Protein AF-A0A821EC62-F1 (afdb_monomer_lite)

Organism: NCBI:txid392030

Secondary structure (DSSP, 8-state):
-----GGGSS-SSTT----SS-EEEEEEEEEEETTEEEEEEEEEEE-HHHHHHHTTT--

Foldseek 3Di:
DDPCPVQVQAAPPPPGGDRPQKDKDWDWDWDADPNDIDTDTDIGIHHPVVVVVVPPPPD

Sequence (59 aa):
RFLYVLGQFICGEKRCDEKEHLRSWEVLFGYVEHGKKRDALVKLRLCPSCTKKLHFGHK

Structure (mmCIF, N/CA/C/O backbone):
data_AF-A0A821EC62-F1
#
_entry.id   AF-A0A821EC62-F1
#
loop_
_atom_site.group_PDB
_atom_site.id
_atom_site.type_symbol
_atom_site.label_atom_id
_atom_site.label_alt_id
_atom_site.label_comp_id
_atom_site.label_asym_id
_atom_site.label_entity_id
_atom_site.label_seq_id
_atom_site.pdbx_PDB_ins_code
_atom_site.Cartn_x
_atom_site.Cartn_y
_atom_site.Cartn_z
_atom_site.occupancy
_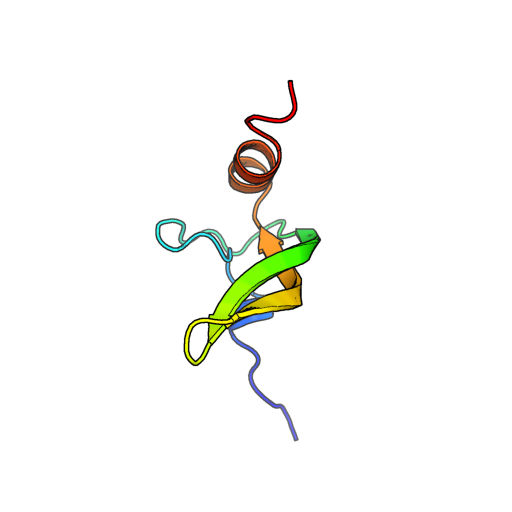atom_site.B_iso_or_equiv
_atom_site.auth_seq_id
_atom_site.auth_comp_id
_atom_site.auth_asym_id
_atom_site.auth_atom_id
_atom_site.pdbx_PDB_model_num
ATOM 1 N N . ARG A 1 1 ? 5.556 -24.908 -2.914 1.00 44.03 1 ARG A N 1
ATOM 2 C CA . ARG A 1 1 ? 4.237 -24.290 -2.625 1.00 44.03 1 ARG A CA 1
ATOM 3 C C . ARG A 1 1 ? 4.335 -22.794 -2.928 1.00 44.03 1 ARG A C 1
ATOM 5 O O . ARG A 1 1 ? 4.591 -22.011 -2.028 1.00 44.03 1 ARG A O 1
ATOM 12 N N . PHE A 1 2 ? 4.247 -22.412 -4.205 1.00 49.12 2 PHE A N 1
ATOM 13 C CA . PHE A 1 2 ? 4.332 -21.011 -4.631 1.00 49.12 2 PHE A CA 1
ATO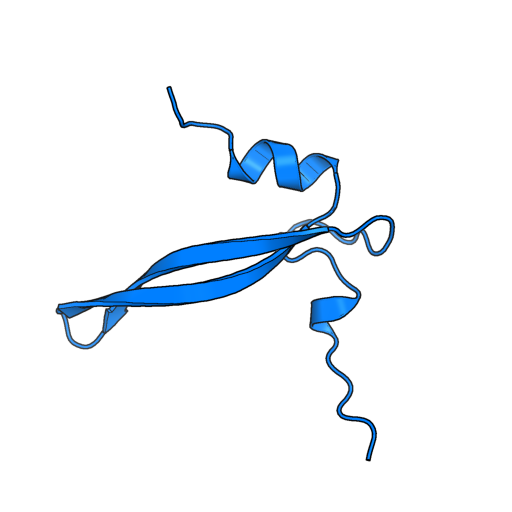M 14 C C . PHE A 1 2 ? 2.949 -20.369 -4.488 1.00 49.12 2 PHE A C 1
ATOM 16 O O . PHE A 1 2 ? 2.072 -20.581 -5.319 1.00 49.12 2 PHE A O 1
ATOM 23 N N . LEU A 1 3 ? 2.736 -19.633 -3.397 1.00 55.84 3 LEU A N 1
ATOM 24 C CA . LEU A 1 3 ? 1.619 -18.696 -3.296 1.00 55.84 3 LEU A CA 1
ATOM 25 C C . LEU A 1 3 ? 1.922 -17.550 -4.266 1.00 55.84 3 LEU A C 1
ATOM 27 O O . LEU A 1 3 ? 2.865 -16.787 -4.063 1.00 55.84 3 LEU A O 1
ATOM 31 N N . TYR A 1 4 ? 1.168 -17.475 -5.356 1.00 55.62 4 TYR A N 1
ATOM 32 C CA . TYR A 1 4 ? 1.264 -16.421 -6.359 1.00 55.62 4 TYR A CA 1
ATOM 33 C C . TYR A 1 4 ? 0.767 -15.102 -5.745 1.00 55.62 4 TYR A C 1
ATOM 35 O O . TYR A 1 4 ? -0.403 -14.743 -5.818 1.00 55.62 4 TYR A O 1
ATOM 43 N N . VAL A 1 5 ? 1.650 -14.361 -5.079 1.00 67.88 5 VAL A N 1
ATOM 44 C CA . VAL A 1 5 ? 1.308 -13.024 -4.581 1.00 67.88 5 VAL A CA 1
ATOM 45 C C . VAL A 1 5 ? 1.403 -12.053 -5.753 1.00 67.88 5 VAL A C 1
ATOM 47 O O . VAL A 1 5 ? 2.483 -11.566 -6.073 1.00 67.88 5 VAL A O 1
ATOM 50 N N . LEU A 1 6 ? 0.278 -11.784 -6.419 1.00 75.88 6 LEU A N 1
ATOM 51 C CA . LEU A 1 6 ? 0.231 -10.885 -7.580 1.00 75.88 6 LEU A CA 1
ATOM 52 C C . LEU A 1 6 ? 0.615 -9.443 -7.200 1.00 75.88 6 LEU A C 1
ATOM 54 O O . LEU A 1 6 ? 1.328 -8.767 -7.934 1.00 75.88 6 LEU A O 1
ATOM 58 N N . GLY A 1 7 ? 0.203 -9.005 -6.004 1.00 76.44 7 GLY A N 1
ATOM 59 C CA . GLY A 1 7 ? 0.406 -7.641 -5.506 1.00 76.44 7 GLY A CA 1
ATOM 60 C C . GLY A 1 7 ? 1.868 -7.224 -5.324 1.00 76.44 7 GLY A C 1
ATOM 61 O O . GLY A 1 7 ? 2.155 -6.033 -5.271 1.00 76.44 7 GLY A O 1
ATOM 62 N N . GLN A 1 8 ? 2.812 -8.170 -5.248 1.00 81.31 8 GLN A N 1
ATOM 63 C CA . GLN A 1 8 ? 4.234 -7.829 -5.112 1.00 81.31 8 GLN A CA 1
ATOM 64 C C . GLN A 1 8 ? 4.872 -7.377 -6.441 1.00 81.31 8 GLN A C 1
ATOM 66 O O . GLN A 1 8 ? 5.900 -6.694 -6.426 1.00 81.31 8 GLN A O 1
ATOM 71 N N . PHE A 1 9 ? 4.252 -7.743 -7.570 1.00 89.50 9 PHE A N 1
ATOM 72 C CA . PHE A 1 9 ? 4.760 -7.530 -8.931 1.00 89.50 9 PHE A CA 1
ATOM 73 C C . PHE A 1 9 ? 4.000 -6.452 -9.711 1.00 89.50 9 PHE A C 1
ATOM 75 O O . PHE A 1 9 ? 4.298 -6.225 -10.878 1.00 89.50 9 PHE A O 1
ATOM 82 N N . ILE A 1 10 ? 3.015 -5.800 -9.094 1.00 93.31 10 ILE A N 1
ATOM 83 C CA . ILE A 1 10 ? 2.232 -4.730 -9.719 1.00 93.31 10 ILE A CA 1
ATOM 84 C C . ILE A 1 10 ? 2.249 -3.485 -8.838 1.00 93.31 10 ILE A C 1
ATOM 86 O O . ILE A 1 10 ? 2.363 -3.573 -7.611 1.00 93.31 10 ILE A O 1
ATOM 90 N N . CYS A 1 11 ? 2.131 -2.315 -9.458 1.00 95.06 11 CYS A N 1
ATOM 91 C CA . CYS A 1 1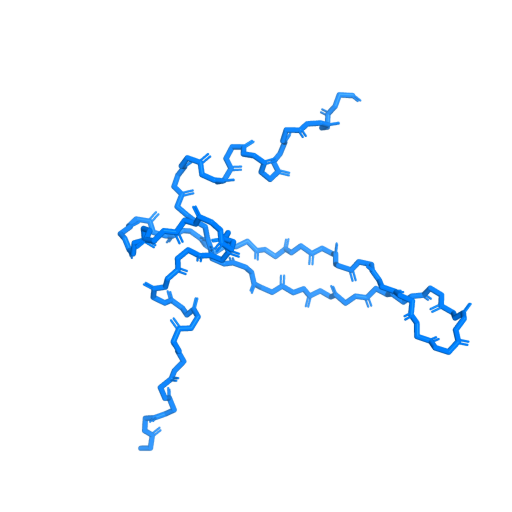1 ? 1.878 -1.083 -8.732 1.00 95.06 11 CYS A CA 1
ATOM 92 C C . CYS A 1 11 ? 0.530 -1.178 -7.994 1.00 95.06 11 CYS A C 1
ATOM 94 O O . CYS A 1 11 ? -0.483 -1.571 -8.561 1.00 95.06 11 CYS A O 1
ATOM 96 N N . GLY A 1 12 ? 0.515 -0.805 -6.717 1.00 92.56 12 GLY A N 1
ATOM 97 C CA . GLY A 1 12 ? -0.675 -0.801 -5.868 1.00 92.56 12 GLY A CA 1
ATOM 98 C C . GLY A 1 12 ? -1.615 0.383 -6.112 1.00 92.56 12 GLY A C 1
ATOM 99 O O . GLY A 1 12 ? -2.679 0.452 -5.501 1.00 92.56 12 GLY A O 1
ATOM 100 N N . GLU A 1 13 ? -1.247 1.320 -6.990 1.00 93.38 13 GLU A N 1
ATOM 101 C CA . GLU A 1 13 ? -2.158 2.357 -7.475 1.00 93.38 13 GLU A CA 1
ATOM 102 C C . GLU A 1 13 ? -3.176 1.730 -8.437 1.00 93.38 13 GLU A C 1
ATOM 104 O O . GLU A 1 13 ? -2.805 1.181 -9.470 1.00 93.38 13 GLU A O 1
ATOM 109 N N . LYS A 1 14 ? -4.473 1.853 -8.128 1.00 90.75 14 LYS A N 1
ATOM 110 C CA . LYS A 1 14 ? -5.560 1.170 -8.854 1.00 90.75 14 LYS A CA 1
ATOM 111 C C . LYS A 1 14 ? -5.632 1.539 -10.338 1.00 90.75 14 LYS A C 1
ATOM 113 O O . LYS A 1 14 ? -6.179 0.771 -11.123 1.00 90.75 14 LYS A O 1
ATOM 118 N N . ARG A 1 15 ? -5.143 2.726 -10.712 1.00 93.38 15 ARG A N 1
ATOM 119 C CA . ARG A 1 15 ? -5.132 3.238 -12.096 1.00 93.38 15 ARG A CA 1
ATOM 120 C C . ARG A 1 15 ? -3.728 3.252 -12.714 1.00 93.38 15 ARG A C 1
ATOM 122 O O . ARG A 1 15 ? -3.449 4.090 -13.566 1.00 93.38 15 ARG A O 1
ATOM 129 N N . CYS A 1 16 ? -2.830 2.388 -12.245 1.00 94.50 16 CYS A N 1
ATOM 130 C CA . CYS A 1 16 ? -1.473 2.248 -12.761 1.00 94.50 16 CYS A CA 1
ATOM 131 C C . CYS A 1 16 ? -1.184 0.773 -13.051 1.00 94.50 16 CYS A C 1
ATOM 133 O O . CYS A 1 16 ? -1.398 -0.085 -12.201 1.00 94.50 16 CYS A O 1
ATOM 135 N N . ASP A 1 17 ? -0.681 0.492 -14.243 1.00 94.06 17 ASP A N 1
ATOM 136 C CA . ASP A 1 17 ? -0.351 -0.842 -14.746 1.00 94.06 17 ASP A CA 1
ATOM 137 C C . ASP A 1 17 ? 1.160 -1.137 -14.736 1.00 94.06 17 ASP A C 1
ATOM 139 O O . ASP A 1 17 ? 1.584 -2.195 -15.200 1.00 94.06 17 ASP A O 1
ATOM 143 N N . GLU A 1 18 ? 1.960 -0.233 -14.159 1.00 94.81 18 GLU A N 1
ATOM 144 C CA . GLU A 1 18 ? 3.411 -0.372 -14.023 1.00 94.81 18 GLU A CA 1
ATOM 145 C C . GLU A 1 18 ? 3.786 -1.582 -13.157 1.00 94.81 18 GLU A C 1
ATOM 147 O O . GLU A 1 18 ? 3.194 -1.831 -12.097 1.00 94.81 18 GLU A O 1
ATOM 152 N N . LYS A 1 19 ? 4.808 -2.313 -13.597 1.00 94.12 19 LYS A N 1
ATOM 153 C CA . LYS A 1 19 ? 5.305 -3.540 -12.951 1.00 94.12 19 LYS A CA 1
ATOM 154 C C . LYS A 1 19 ? 6.790 -3.458 -12.624 1.00 94.12 19 LYS A C 1
ATOM 156 O O . LYS A 1 19 ? 7.273 -4.218 -11.785 1.00 94.12 19 LYS A O 1
ATOM 161 N N . GLU A 1 20 ? 7.492 -2.500 -13.220 1.00 93.00 20 GLU A N 1
ATOM 162 C CA . GLU A 1 20 ? 8.923 -2.318 -13.055 1.00 93.00 20 GLU A CA 1
ATOM 163 C C . GLU A 1 20 ? 9.256 -1.307 -11.952 1.00 93.00 20 GLU A C 1
ATOM 165 O O . GLU A 1 20 ? 8.465 -0.435 -11.574 1.00 93.00 20 GLU A O 1
ATOM 170 N N . HIS A 1 21 ? 10.466 -1.440 -11.403 1.00 93.50 21 HIS A N 1
ATOM 171 C CA . HIS A 1 21 ? 11.040 -0.514 -10.415 1.00 93.50 21 HIS A CA 1
ATOM 172 C C . HIS A 1 21 ? 10.139 -0.222 -9.197 1.00 93.50 21 HIS A C 1
ATOM 174 O O . HIS A 1 21 ? 10.155 0.875 -8.625 1.00 93.50 21 HIS A O 1
ATOM 180 N N . LEU A 1 22 ? 9.347 -1.212 -8.780 1.00 94.50 22 LEU A N 1
ATOM 181 C CA . LEU A 1 22 ? 8.429 -1.089 -7.653 1.00 94.50 22 LEU A CA 1
ATOM 182 C C . LEU A 1 22 ? 9.187 -1.023 -6.323 1.00 94.50 22 LEU A C 1
ATOM 184 O O . LEU A 1 22 ? 10.017 -1.880 -6.013 1.00 94.50 22 LEU A O 1
ATOM 188 N N . ARG A 1 23 ? 8.838 -0.046 -5.486 1.00 93.94 23 ARG A N 1
ATOM 189 C CA . ARG A 1 23 ? 9.337 0.085 -4.111 1.00 93.94 23 ARG A CA 1
ATOM 190 C C . ARG A 1 23 ? 8.265 -0.290 -3.105 1.00 93.94 23 ARG A C 1
ATOM 192 O O . ARG A 1 23 ? 7.083 -0.072 -3.354 1.00 93.94 23 ARG A O 1
ATOM 199 N N . SER A 1 24 ? 8.695 -0.865 -1.984 1.00 93.62 24 SER A N 1
ATOM 200 C CA . SER A 1 24 ? 7.803 -1.239 -0.884 1.00 93.62 24 SER A CA 1
ATOM 201 C C . SER A 1 24 ? 7.743 -0.119 0.149 1.00 93.62 24 SER A C 1
ATOM 203 O O . SER A 1 24 ? 8.782 0.439 0.489 1.00 93.62 24 SER A O 1
ATOM 205 N N . TRP A 1 25 ? 6.551 0.158 0.657 1.00 93.38 25 TRP A N 1
ATOM 206 C CA . TRP A 1 25 ? 6.270 1.152 1.687 1.00 93.38 25 TRP A CA 1
ATOM 207 C C . TRP A 1 25 ? 5.443 0.500 2.783 1.00 93.38 25 TRP A C 1
ATOM 209 O O . TRP A 1 25 ? 4.570 -0.313 2.485 1.00 93.38 25 TRP A O 1
ATOM 219 N N . GLU A 1 26 ? 5.697 0.867 4.029 1.00 93.81 26 GLU A N 1
ATOM 220 C CA . GLU A 1 26 ? 4.821 0.534 5.148 1.00 93.81 26 GLU A CA 1
ATOM 221 C C . GLU A 1 26 ? 4.048 1.792 5.509 1.00 93.81 26 GLU A C 1
ATOM 223 O O . GLU A 1 26 ? 4.641 2.843 5.751 1.00 93.81 26 GLU A O 1
ATOM 228 N N . VAL A 1 27 ? 2.722 1.707 5.461 1.00 92.38 27 VAL A N 1
ATOM 229 C CA . VAL A 1 27 ? 1.846 2.853 5.702 1.00 92.38 27 VAL A CA 1
ATOM 230 C C . VAL A 1 27 ? 0.777 2.479 6.709 1.00 92.38 27 VAL A C 1
ATOM 232 O O . VAL A 1 27 ? 0.268 1.355 6.712 1.00 92.38 27 VAL A O 1
ATOM 235 N N . LEU A 1 28 ? 0.434 3.429 7.573 1.00 94.12 28 LEU A N 1
ATOM 236 C CA . LEU A 1 28 ? -0.695 3.279 8.473 1.00 94.12 28 LEU A CA 1
ATOM 237 C C . LEU A 1 28 ? -1.984 3.516 7.677 1.00 94.12 28 LEU A C 1
ATOM 239 O O . LEU A 1 28 ? -2.213 4.609 7.162 1.00 94.12 28 LEU A O 1
ATOM 243 N N . PHE A 1 29 ? -2.807 2.482 7.542 1.00 93.38 29 PHE A N 1
ATOM 244 C CA . PHE A 1 29 ? -4.085 2.536 6.845 1.00 93.38 29 PHE A CA 1
ATOM 245 C C . PHE A 1 29 ? -5.231 2.613 7.851 1.00 93.38 29 PHE A C 1
ATOM 247 O O . PHE A 1 29 ? -5.558 1.625 8.510 1.00 93.38 29 PHE A O 1
ATOM 254 N N . GLY A 1 30 ? -5.838 3.794 7.947 1.00 95.25 30 GLY A N 1
ATOM 255 C CA . GLY A 1 30 ? -7.041 4.018 8.740 1.00 95.25 30 GLY A CA 1
ATOM 256 C C . GLY A 1 30 ? -8.303 3.561 8.007 1.00 95.25 30 GLY A C 1
ATOM 257 O O . GLY A 1 30 ? -8.503 3.886 6.835 1.00 95.25 30 GLY A O 1
ATOM 258 N N . TYR A 1 31 ? -9.177 2.836 8.697 1.00 95.00 31 TYR A N 1
ATOM 259 C CA . TYR A 1 31 ? -10.472 2.372 8.198 1.00 95.00 31 TYR A CA 1
ATOM 260 C C . TYR A 1 31 ? -11.538 2.418 9.299 1.00 95.00 31 TYR A C 1
ATOM 262 O O . TYR A 1 31 ? -11.241 2.599 10.480 1.00 95.00 31 TYR A O 1
ATOM 270 N N . VAL A 1 32 ? -12.807 2.294 8.908 1.00 97.19 32 VAL A N 1
ATOM 271 C CA . VAL A 1 32 ? -13.931 2.234 9.848 1.00 97.19 32 VAL A CA 1
ATOM 272 C C . VAL A 1 32 ? -14.564 0.858 9.770 1.00 97.19 32 VAL A C 1
ATOM 274 O O . VAL A 1 32 ? -14.995 0.426 8.705 1.00 97.19 32 VAL A O 1
ATOM 277 N N . GLU A 1 33 ? 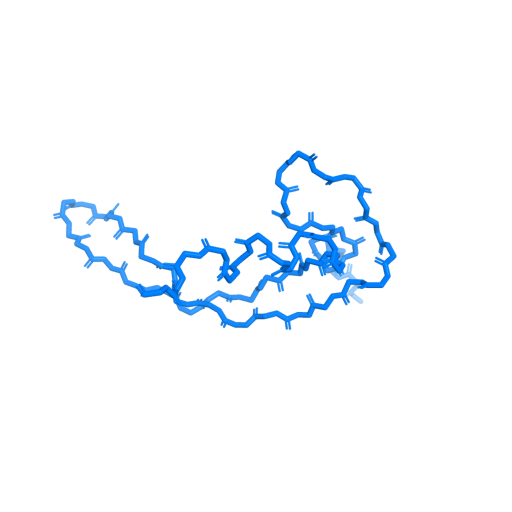-14.652 0.194 10.914 1.00 96.88 33 GLU A N 1
ATOM 278 C CA . GLU A 1 33 ? -15.271 -1.118 11.056 1.00 96.88 33 GLU A CA 1
ATOM 279 C C . GLU A 1 33 ? -16.279 -1.066 12.205 1.00 96.88 33 GLU A C 1
ATOM 281 O O . GLU A 1 33 ? -15.954 -0.634 13.313 1.00 96.88 33 GLU A O 1
ATOM 286 N N . HIS A 1 34 ? -17.533 -1.440 11.932 1.00 96.12 34 HIS A N 1
ATOM 287 C CA . HIS A 1 34 ? -18.641 -1.342 12.894 1.00 96.12 34 HIS A CA 1
ATOM 288 C C . HIS A 1 34 ? -18.754 0.040 13.574 1.00 96.12 34 HIS A C 1
ATOM 290 O O . HIS A 1 34 ? -18.990 0.145 14.776 1.00 96.12 34 HIS A O 1
ATOM 296 N N . GLY A 1 35 ? -18.532 1.117 12.811 1.00 96.44 35 GLY A N 1
ATOM 297 C CA . GLY A 1 35 ? -18.579 2.495 13.317 1.00 96.44 35 GLY A CA 1
ATOM 298 C C . GLY A 1 35 ? -17.370 2.917 14.162 1.00 96.44 35 GLY A C 1
ATOM 299 O O . GLY A 1 35 ? -17.338 4.047 14.646 1.00 96.44 35 GLY A O 1
ATOM 300 N N . LYS A 1 36 ? -16.357 2.058 14.332 1.00 96.81 36 LYS A N 1
ATOM 301 C CA . LYS A 1 36 ? -15.124 2.368 15.067 1.00 96.81 36 LYS A CA 1
ATOM 302 C C . LYS A 1 36 ? -13.970 2.596 14.101 1.00 96.81 36 LYS A C 1
ATOM 304 O O . LYS A 1 36 ? -13.765 1.806 13.183 1.00 96.81 36 LYS A O 1
ATOM 309 N N . LYS A 1 37 ? -13.196 3.658 14.335 1.00 97.06 37 LYS A N 1
ATOM 310 C CA . LYS A 1 37 ? -11.933 3.884 13.623 1.00 97.06 37 LYS A CA 1
ATOM 311 C C . LYS A 1 37 ? -10.907 2.843 14.062 1.00 97.06 37 LYS A C 1
ATOM 313 O O . LYS A 1 37 ? -10.770 2.566 15.256 1.00 97.06 37 LYS A O 1
ATOM 318 N N . ARG A 1 38 ? -10.213 2.271 13.092 1.00 96.69 38 ARG A N 1
ATOM 319 C CA . ARG A 1 38 ? -9.155 1.278 13.250 1.00 96.69 38 ARG A CA 1
ATOM 320 C C . ARG A 1 38 ? -8.011 1.654 12.334 1.00 96.69 38 ARG A C 1
ATOM 322 O O . ARG A 1 38 ? -8.251 2.184 11.257 1.00 96.69 38 ARG A O 1
ATOM 329 N N . ASP A 1 39 ? -6.805 1.294 12.739 1.00 97.00 39 ASP A N 1
ATOM 330 C CA . ASP A 1 39 ? -5.619 1.444 11.915 1.00 97.00 39 ASP A CA 1
ATOM 331 C C . ASP A 1 39 ? -4.973 0.075 11.710 1.00 97.00 39 ASP A C 1
ATOM 333 O O . ASP A 1 39 ? -4.946 -0.760 12.619 1.00 97.00 39 ASP A O 1
ATOM 337 N N . ALA A 1 40 ? -4.459 -0.163 10.510 1.00 96.12 40 ALA A N 1
ATOM 338 C CA . ALA A 1 40 ? -3.659 -1.334 10.188 1.00 96.12 40 ALA A CA 1
ATOM 339 C C . ALA A 1 40 ? -2.372 -0.891 9.495 1.00 96.12 40 ALA A C 1
ATOM 341 O O . ALA A 1 40 ? -2.407 -0.086 8.567 1.00 96.12 40 ALA A O 1
ATOM 342 N N . LEU A 1 41 ? -1.232 -1.436 9.917 1.00 95.62 41 LEU A N 1
ATOM 343 C CA . LEU A 1 41 ? 0.012 -1.257 9.180 1.00 95.62 41 LEU A CA 1
ATOM 344 C C . LEU A 1 41 ? -0.034 -2.147 7.934 1.00 95.62 41 LEU A C 1
ATOM 346 O O . LEU A 1 41 ? -0.111 -3.372 8.048 1.00 95.62 41 LEU A O 1
ATOM 350 N N . VAL A 1 42 ? -0.011 -1.540 6.749 1.00 92.62 42 VAL A N 1
ATOM 351 C CA . VAL A 1 42 ? -0.076 -2.262 5.473 1.00 92.62 42 VAL A CA 1
ATOM 352 C C . VAL A 1 42 ? 1.196 -2.057 4.666 1.00 92.62 42 VAL A C 1
ATOM 354 O O . VAL A 1 42 ? 1.791 -0.979 4.668 1.00 92.62 42 VAL A O 1
ATOM 357 N N . LYS A 1 43 ? 1.595 -3.099 3.932 1.00 92.06 43 LYS A N 1
ATOM 358 C CA . LYS A 1 43 ? 2.728 -3.052 3.008 1.00 92.06 43 LYS A CA 1
ATOM 359 C C . LYS A 1 43 ? 2.230 -2.806 1.587 1.00 92.06 43 LYS A C 1
ATOM 361 O O . LYS A 1 43 ? 1.512 -3.634 1.032 1.00 92.06 43 LYS A O 1
ATOM 366 N N . LEU A 1 44 ? 2.634 -1.689 0.990 1.00 92.00 44 LEU A N 1
ATOM 367 C CA . LEU A 1 44 ? 2.238 -1.258 -0.350 1.00 92.00 44 LEU A CA 1
ATOM 368 C C . LEU A 1 44 ? 3.428 -1.305 -1.313 1.00 92.00 44 LEU A C 1
ATOM 370 O O . LEU A 1 44 ? 4.551 -0.991 -0.931 1.00 92.00 44 LEU A O 1
ATOM 374 N N . ARG A 1 45 ? 3.190 -1.655 -2.579 1.00 94.31 45 ARG A N 1
ATOM 375 C CA . ARG A 1 45 ? 4.184 -1.580 -3.660 1.00 94.31 45 ARG A CA 1
ATOM 376 C C . ARG A 1 45 ? 3.808 -0.462 -4.617 1.00 94.31 45 ARG A C 1
ATOM 378 O O . ARG A 1 45 ? 2.686 -0.454 -5.096 1.00 94.31 45 ARG A O 1
ATOM 385 N N . LEU A 1 46 ? 4.707 0.471 -4.914 1.00 95.25 46 LEU A N 1
ATOM 386 C CA . LEU A 1 46 ? 4.441 1.571 -5.850 1.00 95.25 46 LEU A CA 1
ATOM 387 C C . LEU A 1 46 ? 5.615 1.789 -6.797 1.00 95.25 46 LEU A C 1
ATOM 389 O O . LEU A 1 46 ? 6.775 1.715 -6.388 1.00 95.25 46 LEU A O 1
ATOM 393 N N . CYS A 1 47 ? 5.313 2.139 -8.044 1.00 96.06 47 CYS A N 1
ATOM 394 C CA . CYS A 1 47 ? 6.312 2.624 -8.988 1.00 96.06 47 CYS A CA 1
ATOM 395 C C . CYS A 1 47 ? 6.844 4.016 -8.579 1.00 96.06 47 CYS A C 1
ATOM 397 O O . CYS A 1 47 ? 6.251 4.698 -7.724 1.00 96.06 47 CY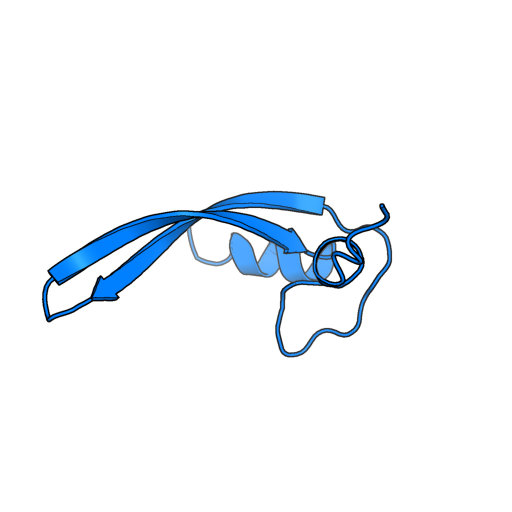S A O 1
ATOM 399 N N . PRO A 1 48 ? 7.955 4.489 -9.174 1.00 94.94 48 PRO A N 1
ATOM 400 C CA . PRO A 1 48 ? 8.563 5.764 -8.799 1.00 94.94 48 PRO A CA 1
ATOM 401 C C . PRO A 1 48 ? 7.636 6.976 -8.966 1.00 94.94 48 PRO A C 1
ATOM 403 O O . PRO A 1 48 ? 7.689 7.894 -8.148 1.00 94.94 48 PRO A O 1
ATOM 406 N N . SER A 1 49 ? 6.768 6.983 -9.983 1.00 94.31 49 SER A N 1
ATOM 407 C CA . SER A 1 49 ? 5.820 8.077 -10.230 1.00 94.31 49 SER A CA 1
ATOM 408 C C . SER A 1 49 ? 4.691 8.108 -9.193 1.00 94.31 49 SER A C 1
ATOM 410 O O . SER A 1 49 ? 4.391 9.169 -8.649 1.00 94.31 49 SER A O 1
ATOM 412 N N . CYS A 1 50 ? 4.114 6.954 -8.843 1.00 95.06 50 CYS A N 1
ATOM 413 C CA . CYS A 1 50 ? 3.046 6.865 -7.841 1.00 95.06 50 CYS A CA 1
ATOM 414 C C . CYS A 1 50 ? 3.561 7.023 -6.404 1.00 95.06 50 CYS A C 1
ATOM 416 O O . CYS A 1 50 ? 2.853 7.560 -5.558 1.00 95.06 50 CYS A O 1
ATOM 418 N N . THR A 1 51 ? 4.824 6.677 -6.136 1.00 94.00 51 THR A N 1
ATOM 419 C CA . THR A 1 51 ? 5.493 6.995 -4.860 1.00 94.00 51 THR A CA 1
ATOM 420 C C . THR A 1 51 ? 5.446 8.496 -4.547 1.00 94.00 51 THR A C 1
ATOM 422 O O . THR A 1 51 ? 5.305 8.890 -3.392 1.00 94.00 51 THR A O 1
ATOM 425 N N . LYS A 1 52 ? 5.556 9.357 -5.568 1.00 92.25 52 LYS A N 1
ATOM 426 C CA . LYS A 1 52 ? 5.472 10.813 -5.375 1.00 92.25 52 LYS A CA 1
ATOM 427 C C . LYS A 1 52 ? 4.077 11.242 -4.917 1.00 92.25 52 LYS A C 1
ATOM 429 O O . LYS A 1 52 ? 3.974 12.159 -4.115 1.00 92.25 52 LYS A O 1
ATOM 434 N N . LYS A 1 53 ? 3.025 10.557 -5.388 1.00 90.88 53 LYS A N 1
ATOM 435 C CA . LYS A 1 53 ? 1.632 10.809 -4.985 1.00 90.88 53 LYS A CA 1
ATOM 436 C C . LYS A 1 53 ? 1.388 10.439 -3.525 1.00 90.88 53 LYS A C 1
ATOM 438 O O . LYS A 1 53 ? 0.679 11.164 -2.845 1.00 90.88 53 LYS A O 1
ATOM 443 N N . LEU A 1 54 ? 2.010 9.359 -3.039 1.00 89.62 54 LEU A N 1
ATOM 444 C CA . LEU A 1 54 ? 1.874 8.917 -1.646 1.00 89.62 54 LEU A CA 1
ATOM 445 C C . LEU A 1 54 ? 2.289 10.003 -0.639 1.00 89.62 54 LEU A C 1
ATOM 447 O O . LEU A 1 54 ? 1.666 10.141 0.403 1.00 89.62 54 LEU A O 1
ATOM 451 N N . HIS A 1 55 ? 3.312 10.793 -0.968 1.00 82.88 55 HIS A N 1
ATOM 452 C CA . HIS A 1 55 ? 3.819 11.869 -0.109 1.00 82.88 55 HIS A CA 1
ATOM 453 C C . HIS A 1 55 ? 3.254 13.255 -0.466 1.00 82.88 55 HIS A C 1
ATOM 455 O O . HIS A 1 55 ? 3.641 14.262 0.130 1.00 82.88 55 HIS A O 1
ATOM 461 N N . PHE A 1 56 ? 2.362 13.334 -1.456 1.00 76.62 56 PHE A N 1
ATOM 462 C CA . PHE A 1 56 ? 1.819 14.597 -1.939 1.00 76.62 56 PHE A CA 1
ATOM 463 C C . PHE A 1 56 ? 0.738 15.093 -0.972 1.00 76.62 56 PHE A C 1
ATOM 465 O O . PHE A 1 56 ? -0.398 14.634 -1.017 1.00 76.62 56 PHE A O 1
ATOM 472 N N . GLY A 1 57 ? 1.103 16.013 -0.076 1.00 62.38 57 GLY A N 1
ATOM 473 C CA . GLY A 1 57 ? 0.174 16.601 0.897 1.00 62.38 57 GLY A CA 1
ATOM 474 C C . GLY A 1 57 ? 0.688 16.689 2.335 1.00 62.38 57 GLY A C 1
ATOM 475 O O . GLY A 1 57 ? 0.008 17.283 3.160 1.00 62.38 57 GLY A O 1
ATOM 476 N N . HIS A 1 58 ? 1.884 16.173 2.642 1.00 55.06 58 HIS A N 1
ATOM 477 C CA . HIS A 1 58 ? 2.582 16.462 3.905 1.00 55.06 58 HIS A CA 1
ATOM 478 C C . HIS A 1 58 ? 3.249 17.856 3.860 1.00 55.06 58 HIS A C 1
ATOM 480 O O . HIS A 1 58 ? 4.476 17.960 3.819 1.00 55.06 58 HIS A O 1
ATOM 486 N N . LYS A 1 59 ? 2.449 18.927 3.806 1.00 44.97 59 LYS A N 1
ATOM 487 C CA . LYS A 1 59 ? 2.881 20.295 4.139 1.00 44.97 59 LYS A CA 1
ATOM 488 C C . LYS A 1 59 ? 2.211 20.739 5.427 1.00 44.97 59 LYS A C 1
ATOM 490 O O . LYS A 1 59 ? 1.012 20.426 5.576 1.00 44.97 59 LYS A O 1
#

InterPro domains:
  IPR019129 Folate-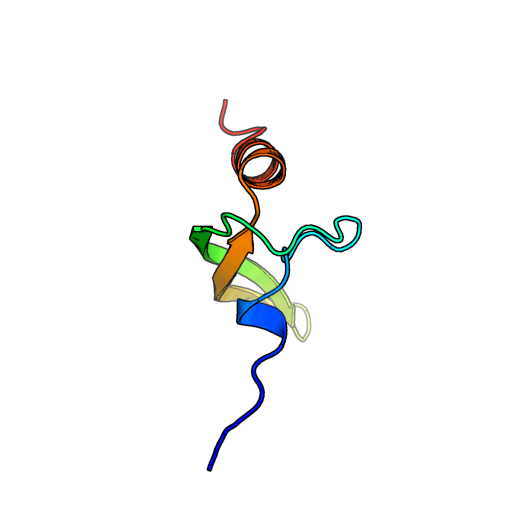sensitive fragile site protein Fra10Ac1 [PF09725] (7-55)

pLDDT: mean 87.43, std 14.19, range [44.03, 97.19]

Radius of gyration: 13.66 Å; chains: 1; bounding box: 30×45×30 Å